Protein AF-K1TFP2-F1 (afdb_monomer_lite)

InterPro domains:
  IPR004680 Citr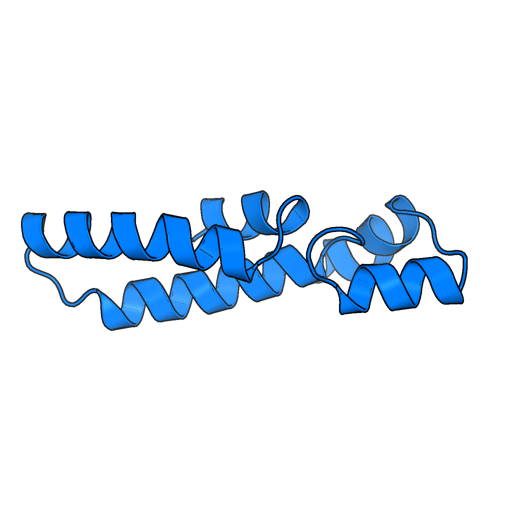ate transporter-like domain [PF03600] (1-79)
  IPR051475 Diverse Ion Transporter [PTHR43568] (2-80)

Structure (mmCIF, N/CA/C/O backbone):
data_AF-K1TFP2-F1
#
_entry.id   AF-K1TFP2-F1
#
loop_
_atom_site.group_PDB
_atom_site.id
_atom_site.type_symbol
_atom_site.label_atom_id
_atom_site.label_alt_id
_atom_site.label_comp_id
_atom_site.label_asym_id
_atom_site.label_entity_id
_atom_site.label_seq_id
_atom_site.pdbx_PDB_ins_code
_atom_site.Cartn_x
_atom_site.Cartn_y
_atom_site.Cartn_z
_atom_site.occupancy
_atom_site.B_iso_or_equiv
_atom_site.auth_seq_id
_atom_site.auth_comp_id
_atom_site.auth_asym_id
_atom_site.auth_atom_id
_atom_site.pdbx_PDB_model_num
ATOM 1 N N . MET A 1 1 ? -8.587 -0.408 2.208 1.00 77.44 1 MET A N 1
ATOM 2 C CA . MET A 1 1 ? -8.465 -1.685 1.458 1.00 77.44 1 MET A CA 1
ATOM 3 C C . MET A 1 1 ? -8.093 -1.439 0.000 1.00 77.44 1 MET A C 1
ATOM 5 O O . MET A 1 1 ? -6.932 -1.176 -0.252 1.00 77.44 1 MET A O 1
ATOM 9 N N . VAL A 1 2 ? -9.031 -1.413 -0.955 1.00 81.56 2 VAL A N 1
ATOM 10 C CA . VAL A 1 2 ? -8.699 -1.173 -2.380 1.00 81.56 2 VAL A CA 1
ATOM 11 C C . VAL A 1 2 ? -7.998 0.175 -2.579 1.00 81.56 2 VAL A C 1
ATOM 13 O O . VAL A 1 2 ? -7.002 0.266 -3.287 1.00 81.56 2 VAL A O 1
ATOM 16 N N . LEU A 1 3 ? -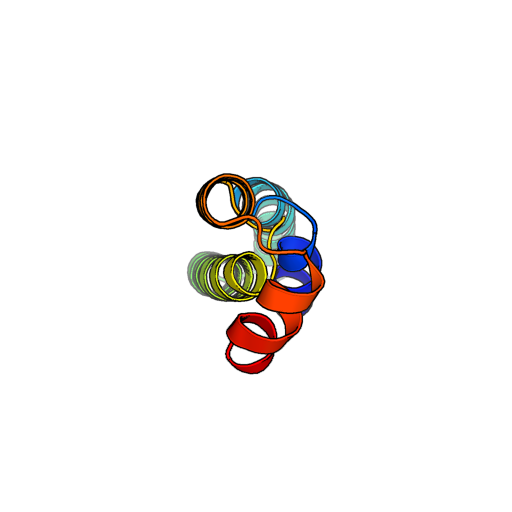8.461 1.203 -1.864 1.00 80.62 3 LEU A N 1
ATOM 17 C CA . LEU A 1 3 ? -7.834 2.523 -1.877 1.00 80.62 3 LEU A CA 1
ATOM 18 C C . LEU A 1 3 ? -6.382 2.496 -1.366 1.00 80.62 3 LEU A C 1
ATOM 20 O O . LEU A 1 3 ? -5.548 3.202 -1.918 1.00 80.62 3 LEU A O 1
ATOM 24 N N . SER A 1 4 ? -6.067 1.675 -0.354 1.00 75.44 4 SER A N 1
ATOM 25 C CA . SER A 1 4 ? -4.703 1.598 0.189 1.00 75.44 4 SER A CA 1
ATOM 26 C C . SER A 1 4 ? -3.747 0.936 -0.798 1.00 75.44 4 SER A C 1
ATOM 28 O O . SER A 1 4 ? -2.642 1.429 -0.978 1.00 75.44 4 SER A O 1
ATOM 30 N N . GLY A 1 5 ? -4.196 -0.112 -1.495 1.00 77.38 5 GLY A N 1
ATOM 31 C CA . GLY A 1 5 ? -3.411 -0.758 -2.549 1.00 77.38 5 GLY A CA 1
ATOM 32 C C . GLY A 1 5 ? -3.134 0.170 -3.732 1.00 77.38 5 GLY A C 1
ATOM 33 O O . GLY A 1 5 ? -1.984 0.335 -4.120 1.00 77.38 5 GLY A O 1
ATOM 34 N N . ILE A 1 6 ? -4.160 0.846 -4.261 1.00 82.31 6 ILE A N 1
ATOM 35 C CA . ILE A 1 6 ? -3.994 1.743 -5.418 1.00 82.31 6 ILE A CA 1
ATOM 36 C C . ILE A 1 6 ? -3.103 2.942 -5.074 1.00 82.31 6 ILE A C 1
ATOM 38 O O . ILE A 1 6 ? -2.265 3.331 -5.881 1.00 82.31 6 ILE A O 1
ATOM 42 N N . LEU A 1 7 ? -3.260 3.539 -3.888 1.00 80.38 7 LEU A N 1
ATOM 43 C CA . LEU A 1 7 ? -2.409 4.659 -3.477 1.00 80.38 7 LEU A CA 1
ATOM 44 C C . LEU A 1 7 ? -0.956 4.217 -3.275 1.00 80.38 7 LEU A C 1
ATOM 46 O O . LEU A 1 7 ? -0.048 4.947 -3.672 1.00 80.38 7 LEU A O 1
ATOM 50 N N . ALA A 1 8 ? -0.736 3.019 -2.726 1.00 79.12 8 ALA A N 1
ATOM 51 C CA . ALA A 1 8 ? 0.604 2.482 -2.509 1.00 79.12 8 ALA A CA 1
ATOM 52 C C . ALA A 1 8 ? 1.358 2.185 -3.820 1.00 79.12 8 ALA A C 1
ATOM 54 O O . ALA A 1 8 ? 2.580 2.212 -3.845 1.00 79.12 8 ALA A O 1
ATOM 55 N N . MET A 1 9 ? 0.659 2.008 -4.948 1.00 82.50 9 MET A N 1
ATOM 56 C CA . MET A 1 9 ? 1.302 1.894 -6.267 1.00 82.50 9 MET A CA 1
ATOM 57 C C . MET A 1 9 ? 2.061 3.163 -6.692 1.00 82.50 9 MET A C 1
ATOM 59 O O . MET A 1 9 ? 2.882 3.109 -7.606 1.00 82.50 9 MET A O 1
ATOM 63 N N . PHE A 1 10 ? 1.780 4.318 -6.089 1.00 80.94 10 PHE A N 1
ATOM 64 C CA . PHE A 1 10 ? 2.380 5.601 -6.481 1.00 80.94 10 PHE A CA 1
ATOM 65 C C . PHE A 1 10 ? 3.041 6.345 -5.320 1.00 80.94 10 PHE A C 1
ATOM 67 O O . PHE A 1 10 ? 3.817 7.270 -5.554 1.00 80.94 10 PHE A O 1
ATOM 74 N N . ILE A 1 11 ? 2.719 5.969 -4.087 1.00 83.06 11 ILE A N 1
ATOM 75 C CA . ILE A 1 11 ? 3.179 6.598 -2.853 1.00 83.06 11 ILE A CA 1
ATOM 76 C C . ILE A 1 11 ? 3.767 5.501 -1.974 1.00 83.06 11 ILE A C 1
ATOM 78 O O . ILE A 1 11 ? 3.196 4.421 -1.890 1.00 83.06 11 ILE A O 1
ATOM 82 N N . ASP A 1 12 ? 4.855 5.815 -1.276 1.00 83.88 12 ASP A N 1
ATOM 83 C CA . ASP A 1 12 ? 5.475 4.918 -0.303 1.00 83.88 12 ASP A CA 1
ATOM 84 C C . ASP A 1 12 ? 4.443 4.305 0.663 1.00 83.88 12 ASP A C 1
ATOM 86 O O . ASP A 1 12 ? 3.627 5.016 1.273 1.00 83.88 12 ASP A O 1
ATOM 90 N N . SER A 1 13 ? 4.478 2.976 0.791 1.00 83.69 13 SER A N 1
ATOM 91 C CA . SER A 1 13 ? 3.473 2.191 1.515 1.00 83.69 13 SER A CA 1
ATOM 92 C C . SER A 1 13 ? 3.296 2.653 2.969 1.00 83.69 13 SER A C 1
ATOM 94 O O . SER A 1 13 ? 2.166 2.722 3.464 1.00 83.69 13 SER A O 1
ATOM 96 N N . ILE A 1 14 ? 4.378 3.074 3.636 1.00 85.88 14 ILE A N 1
ATOM 97 C CA . ILE A 1 14 ? 4.356 3.583 5.016 1.00 85.88 14 ILE A CA 1
ATOM 98 C C . ILE A 1 14 ? 3.537 4.870 5.097 1.00 85.88 14 ILE A C 1
ATOM 100 O O . ILE A 1 14 ? 2.718 5.024 6.004 1.00 85.88 14 ILE A O 1
ATOM 104 N N . THR A 1 15 ? 3.711 5.777 4.135 1.00 88.62 15 THR A N 1
ATOM 105 C CA . THR A 1 15 ? 2.984 7.053 4.091 1.00 88.62 15 THR A CA 1
ATOM 106 C C . THR A 1 15 ? 1.479 6.826 3.921 1.00 88.62 15 THR A C 1
ATOM 108 O O . THR A 1 15 ? 0.675 7.437 4.630 1.00 88.62 15 THR A O 1
ATOM 111 N N . VAL A 1 16 ? 1.085 5.903 3.034 1.00 88.12 16 VAL A N 1
ATOM 112 C CA . VAL A 1 16 ? -0.326 5.536 2.813 1.00 88.12 16 VAL A CA 1
ATOM 113 C C . VAL A 1 16 ? -0.939 4.910 4.065 1.00 88.12 16 VAL A C 1
ATOM 115 O O . VAL A 1 16 ? -2.045 5.284 4.462 1.00 88.12 16 VAL A O 1
ATOM 118 N N . ILE A 1 17 ? -0.215 3.994 4.714 1.00 89.25 17 ILE A N 1
ATOM 119 C CA . ILE A 1 17 ? -0.657 3.340 5.951 1.00 89.25 17 ILE A CA 1
ATOM 120 C C . ILE A 1 17 ? -0.862 4.369 7.061 1.00 89.25 17 ILE A C 1
ATOM 122 O O . ILE A 1 17 ? -1.879 4.318 7.742 1.00 89.25 17 ILE A O 1
ATOM 126 N N . LEU A 1 18 ? 0.064 5.313 7.243 1.00 90.94 18 LEU A N 1
ATOM 127 C CA . LEU A 1 18 ? -0.019 6.307 8.316 1.00 90.94 18 LEU A CA 1
ATOM 128 C C . LEU A 1 18 ? -1.252 7.206 8.158 1.00 90.94 18 LEU A C 1
ATOM 130 O O . LEU A 1 18 ? -1.946 7.487 9.137 1.00 90.94 18 LEU A O 1
ATOM 134 N N . PHE A 1 19 ? -1.555 7.607 6.920 1.00 91.56 19 PHE A N 1
ATOM 135 C CA . PHE A 1 19 ? -2.716 8.437 6.616 1.00 91.56 19 PHE A CA 1
ATOM 136 C C . PHE A 1 19 ? -4.032 7.669 6.791 1.00 91.56 19 PHE A C 1
ATOM 138 O O . PHE A 1 19 ? -4.952 8.145 7.457 1.00 91.56 19 PHE A O 1
ATOM 145 N N . LEU A 1 20 ? -4.122 6.459 6.231 1.00 90.56 20 LEU A N 1
ATOM 146 C CA . LEU A 1 20 ? -5.340 5.654 6.309 1.00 90.56 20 LEU A CA 1
ATOM 147 C C . LEU A 1 20 ? -5.592 5.100 7.709 1.00 90.56 20 LEU A C 1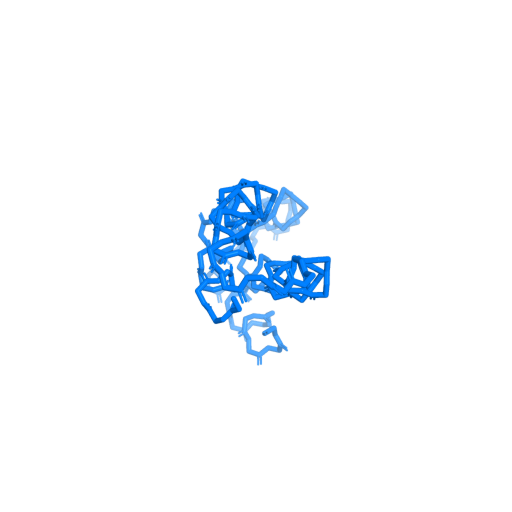
ATOM 149 O O . LEU A 1 20 ? -6.735 5.108 8.149 1.00 90.56 20 LEU A O 1
ATOM 153 N N . ALA A 1 21 ? -4.556 4.721 8.459 1.00 91.94 21 ALA A N 1
ATOM 154 C CA . ALA A 1 21 ? -4.712 4.262 9.835 1.00 91.94 21 ALA A CA 1
ATOM 155 C C . ALA A 1 21 ? -5.322 5.350 10.730 1.00 91.94 21 ALA A C 1
ATOM 157 O O . ALA A 1 21 ? -6.208 5.045 11.526 1.00 91.94 21 ALA A O 1
ATOM 158 N N . ALA A 1 22 ? -4.912 6.616 10.576 1.00 92.88 22 ALA A N 1
ATOM 159 C CA . ALA A 1 22 ? -5.513 7.729 11.311 1.00 92.88 22 ALA A CA 1
ATOM 160 C C . ALA A 1 22 ? -7.018 7.864 11.008 1.00 92.88 22 ALA A C 1
ATOM 162 O O . ALA A 1 22 ? -7.834 7.946 11.927 1.00 92.88 22 ALA A O 1
ATOM 163 N N . VAL A 1 23 ? -7.394 7.791 9.726 1.00 93.44 23 VAL A N 1
ATOM 164 C CA . VAL A 1 23 ? -8.799 7.825 9.282 1.00 93.44 23 VAL A CA 1
ATOM 165 C C . VAL A 1 23 ? -9.581 6.607 9.789 1.00 93.44 23 VAL A C 1
ATOM 167 O O . VAL A 1 23 ? -10.711 6.737 10.259 1.00 93.44 23 VAL A O 1
ATOM 170 N N . THR A 1 24 ? -8.984 5.417 9.744 1.00 91.75 24 THR A N 1
ATOM 171 C CA . THR A 1 24 ? -9.583 4.164 10.217 1.00 91.75 24 THR A CA 1
ATOM 172 C C . THR A 1 24 ? -9.821 4.196 11.728 1.00 91.75 24 THR A C 1
ATOM 174 O O . THR A 1 24 ? -10.856 3.714 12.188 1.00 91.75 24 THR A O 1
ATOM 177 N N . ILE A 1 25 ? -8.922 4.801 12.512 1.00 94.12 25 ILE A N 1
ATOM 178 C CA . ILE A 1 25 ? -9.107 4.984 13.958 1.00 94.12 25 ILE A CA 1
ATOM 179 C C . ILE A 1 25 ? -10.297 5.910 14.236 1.00 94.12 25 ILE A C 1
ATOM 181 O O . ILE A 1 25 ? -11.183 5.522 14.998 1.00 94.12 25 ILE A O 1
ATOM 185 N N . GLU A 1 26 ? -10.368 7.074 13.588 1.00 94.00 26 GLU A N 1
ATOM 186 C CA . GLU A 1 26 ? -11.499 8.012 13.708 1.00 94.00 26 GLU A CA 1
ATOM 187 C C . GLU A 1 26 ? -12.838 7.331 13.373 1.00 94.00 26 GLU A C 1
ATOM 189 O O . GLU A 1 26 ? -13.794 7.366 14.153 1.00 94.00 26 GLU A O 1
ATOM 194 N N . LEU A 1 27 ? -12.893 6.610 12.249 1.00 93.06 27 LEU A N 1
ATOM 195 C CA . LEU A 1 27 ? -14.081 5.859 11.835 1.00 93.06 27 LEU A CA 1
ATOM 196 C C . LEU A 1 27 ? -14.445 4.748 12.823 1.00 93.06 27 LEU A C 1
ATOM 198 O O . LEU A 1 27 ? -15.626 4.539 13.105 1.00 93.06 27 LEU A O 1
ATOM 202 N N . SER A 1 28 ? -13.453 4.047 13.374 1.00 92.62 28 SER A N 1
ATOM 203 C CA . SER A 1 28 ? -13.680 2.983 14.356 1.00 92.62 28 SER A CA 1
ATOM 204 C C . SER A 1 28 ? -14.277 3.499 15.662 1.00 92.62 28 SER A C 1
ATOM 206 O O . SER A 1 28 ? -15.128 2.830 16.248 1.00 92.62 28 SER A O 1
ATOM 208 N N . GLN A 1 29 ? -13.903 4.713 16.082 1.00 92.94 29 GLN A N 1
ATOM 209 C CA . GLN A 1 29 ? -14.469 5.369 17.258 1.00 92.94 29 GLN A CA 1
ATOM 210 C C . GLN A 1 29 ? -15.929 5.773 17.023 1.00 92.94 29 GLN A C 1
ATOM 212 O O . GLN A 1 29 ? -16.773 5.550 17.892 1.00 92.94 29 GLN A O 1
ATOM 217 N N . LEU A 1 30 ? -16.247 6.295 15.833 1.00 94.50 30 LEU A N 1
ATOM 218 C CA . LEU A 1 30 ? -17.615 6.660 15.447 1.00 94.50 30 LEU A CA 1
ATOM 219 C C . LEU A 1 30 ? -18.536 5.437 15.340 1.00 94.50 30 LEU A C 1
ATOM 221 O O . LEU A 1 30 ? -19.664 5.453 15.831 1.00 94.50 30 LEU A O 1
ATOM 225 N N . LEU A 1 31 ? -18.045 4.367 14.716 1.00 94.00 31 LEU A N 1
ATOM 226 C CA . LEU A 1 31 ? -18.806 3.148 14.438 1.00 94.00 31 LEU A CA 1
ATOM 227 C C . LEU A 1 31 ? -18.687 2.088 15.550 1.00 94.00 31 LEU A C 1
ATOM 229 O O . LEU A 1 31 ? -19.310 1.032 15.455 1.00 94.00 31 LEU A O 1
ATOM 233 N N . LYS A 1 32 ? -17.925 2.376 16.614 1.00 93.19 32 LYS A N 1
ATOM 234 C CA . LYS A 1 32 ? -17.723 1.536 17.809 1.00 93.19 32 LYS A CA 1
ATOM 235 C C . LYS A 1 32 ? -17.269 0.103 17.505 1.00 93.19 32 LYS A C 1
ATOM 237 O O . LYS A 1 32 ? -17.762 -0.849 18.110 1.00 93.19 32 LYS A O 1
ATOM 242 N N . PHE A 1 33 ? -16.310 -0.060 16.599 1.00 93.75 33 PHE A N 1
ATOM 243 C CA . PHE A 1 33 ? -15.675 -1.353 16.330 1.00 93.75 33 PHE A CA 1
ATOM 244 C C . PHE A 1 33 ? -14.173 -1.301 16.624 1.00 93.75 33 PHE A C 1
ATOM 246 O O . PHE A 1 33 ? -13.595 -0.233 16.798 1.00 93.75 33 PHE A O 1
ATOM 253 N N . ASN A 1 34 ? -13.529 -2.466 16.707 1.00 92.62 34 ASN A N 1
ATOM 254 C CA . ASN A 1 34 ? -12.089 -2.542 16.940 1.00 92.62 34 ASN A CA 1
ATOM 255 C C . ASN A 1 34 ? -11.314 -2.192 15.647 1.00 92.62 34 ASN A C 1
ATOM 257 O O . ASN A 1 34 ? -11.456 -2.930 14.671 1.00 92.62 34 ASN A O 1
ATOM 261 N N . PRO A 1 35 ? -10.477 -1.135 15.613 1.00 92.12 35 PRO A N 1
ATOM 262 C CA . PRO A 1 35 ? -9.732 -0.743 14.412 1.00 92.12 35 PRO A CA 1
ATOM 263 C C . PRO A 1 35 ? -8.617 -1.719 14.019 1.00 92.12 35 PRO A C 1
ATOM 265 O O . PRO A 1 35 ? -8.204 -1.729 12.862 1.00 92.12 35 PRO A O 1
ATOM 268 N N . VAL A 1 36 ? -8.118 -2.540 14.949 1.00 93.12 36 VAL A N 1
ATOM 269 C CA . VAL A 1 36 ? -6.908 -3.357 14.742 1.00 93.12 36 VAL A CA 1
ATOM 270 C C . VAL A 1 36 ? -6.999 -4.276 13.513 1.00 93.12 36 VAL A C 1
ATOM 272 O O . VAL A 1 36 ? -6.078 -4.238 12.695 1.00 93.12 36 VAL A O 1
ATOM 275 N N . PRO A 1 37 ? -8.076 -5.062 13.303 1.00 91.62 37 PRO A N 1
ATOM 276 C CA . PRO A 1 37 ? -8.181 -5.929 12.129 1.00 91.62 37 PRO A CA 1
ATOM 277 C C . PRO A 1 37 ? -8.241 -5.148 10.811 1.00 91.62 37 PRO A C 1
ATOM 279 O O . PRO A 1 37 ? -7.689 -5.597 9.811 1.00 91.62 37 PRO A O 1
ATOM 282 N N . MET A 1 38 ? -8.877 -3.971 10.812 1.00 91.56 38 MET A N 1
ATOM 283 C CA . MET A 1 38 ? -8.968 -3.113 9.627 1.00 91.56 38 MET A CA 1
ATOM 284 C C . MET A 1 38 ? -7.609 -2.531 9.25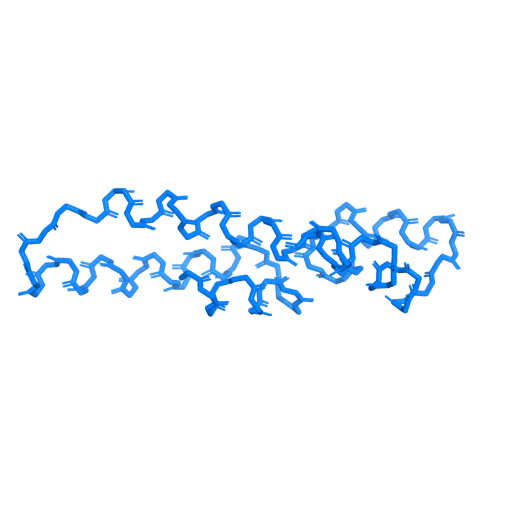1 1.00 91.56 38 MET A C 1
ATOM 286 O O . MET A 1 38 ? -7.225 -2.601 8.087 1.00 91.56 38 MET A O 1
ATOM 290 N N . ILE A 1 39 ? -6.861 -2.026 10.234 1.00 92.38 39 ILE A N 1
ATOM 291 C CA . ILE A 1 39 ? -5.512 -1.496 10.009 1.00 92.38 39 ILE A CA 1
ATOM 292 C C . ILE A 1 39 ? -4.585 -2.606 9.510 1.00 92.38 39 ILE A C 1
ATOM 294 O O . ILE A 1 39 ? -3.863 -2.399 8.542 1.00 92.38 39 ILE A O 1
ATOM 298 N N . LEU A 1 40 ? -4.627 -3.800 10.114 1.00 93.00 40 LEU A N 1
ATOM 299 C CA . LEU A 1 40 ? -3.830 -4.941 9.648 1.00 93.00 40 LEU A CA 1
ATOM 300 C C . LEU A 1 40 ? -4.116 -5.262 8.186 1.00 93.00 40 LEU A C 1
ATOM 302 O O . LEU A 1 40 ? -3.194 -5.414 7.388 1.00 93.00 40 LEU A O 1
ATOM 306 N N . ALA A 1 41 ? -5.392 -5.327 7.822 1.00 90.62 41 ALA A N 1
ATOM 307 C CA . ALA A 1 41 ? -5.768 -5.559 6.446 1.00 90.62 41 ALA A CA 1
ATOM 308 C C . ALA A 1 41 ? -5.251 -4.413 5.542 1.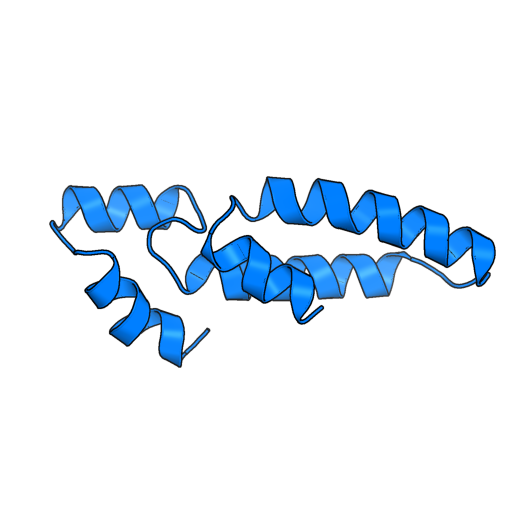00 90.62 41 ALA A C 1
ATOM 310 O O . ALA A 1 41 ? -4.743 -4.677 4.452 1.00 90.62 41 ALA A O 1
ATOM 311 N N . GLU A 1 42 ? -5.347 -3.144 5.962 1.00 89.81 42 GLU A N 1
ATOM 312 C CA . GLU A 1 42 ? -4.854 -2.002 5.175 1.00 89.81 42 GLU A CA 1
ATOM 313 C C . GLU A 1 42 ? -3.355 -2.073 4.931 1.00 89.81 42 GLU A C 1
ATOM 315 O O . GLU A 1 42 ? -2.927 -1.809 3.808 1.00 89.81 42 GLU A O 1
ATOM 320 N N . VAL A 1 43 ? -2.595 -2.490 5.944 1.00 90.06 43 VAL A N 1
ATOM 321 C CA . VAL A 1 43 ? -1.158 -2.744 5.854 1.00 90.06 43 VAL A CA 1
ATOM 322 C C . VAL A 1 43 ? -0.873 -3.834 4.825 1.00 90.06 43 VAL A C 1
ATOM 324 O O . VAL A 1 43 ? -0.026 -3.631 3.960 1.00 90.06 43 VAL A O 1
ATOM 327 N N . PHE A 1 44 ? -1.588 -4.963 4.855 1.00 89.88 44 PHE A N 1
ATOM 328 C CA . PHE A 1 44 ? -1.400 -6.016 3.851 1.00 89.88 44 PHE A CA 1
ATOM 329 C C . PHE A 1 44 ? -1.705 -5.521 2.434 1.00 89.88 44 PHE A C 1
ATOM 331 O O . PHE A 1 44 ? -0.889 -5.719 1.538 1.00 89.88 44 PHE A O 1
ATOM 338 N N . CYS A 1 45 ? -2.827 -4.825 2.230 1.00 88.50 45 CYS A N 1
ATOM 339 C CA . CYS A 1 45 ? -3.173 -4.264 0.922 1.00 88.50 45 CYS A CA 1
ATOM 340 C C . CYS A 1 45 ? -2.173 -3.200 0.445 1.00 88.50 45 CYS A C 1
ATOM 342 O O . CYS A 1 45 ? -1.874 -3.155 -0.743 1.00 88.50 45 CYS A O 1
ATOM 344 N N . ALA A 1 46 ? -1.671 -2.343 1.337 1.00 88.12 46 ALA A N 1
ATOM 345 C CA . ALA A 1 46 ? -0.712 -1.301 0.981 1.00 88.12 46 ALA A CA 1
ATOM 346 C C . ALA A 1 46 ? 0.651 -1.892 0.601 1.00 88.12 46 ALA A C 1
ATOM 348 O O . ALA A 1 46 ? 1.214 -1.484 -0.403 1.00 88.12 46 ALA A O 1
ATOM 349 N N . ASN A 1 47 ? 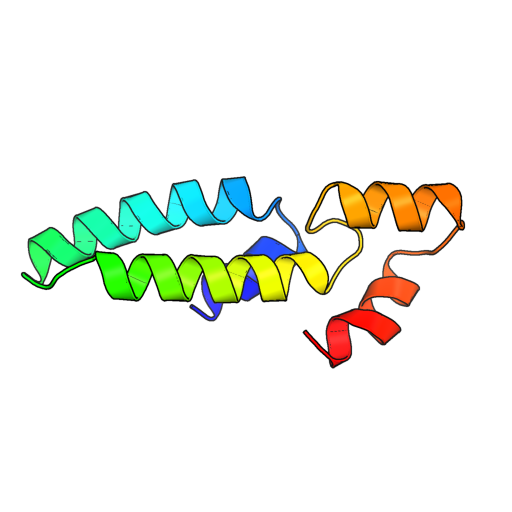1.151 -2.891 1.334 1.00 88.31 47 ASN A N 1
ATOM 350 C CA . ASN A 1 47 ? 2.397 -3.573 0.962 1.00 88.31 47 ASN A CA 1
ATOM 351 C C . ASN A 1 47 ? 2.255 -4.341 -0.360 1.00 88.31 47 ASN A C 1
ATOM 353 O O . ASN A 1 47 ? 3.155 -4.313 -1.194 1.00 88.31 47 ASN A O 1
ATOM 357 N N . LEU A 1 48 ? 1.110 -4.999 -0.578 1.00 88.12 48 LEU A N 1
ATOM 358 C CA . LEU A 1 48 ? 0.825 -5.673 -1.844 1.00 88.12 48 LEU A CA 1
ATOM 359 C C . LEU A 1 48 ? 0.829 -4.657 -3.002 1.00 88.12 48 LEU A C 1
ATOM 361 O O . LEU A 1 48 ? 1.584 -4.813 -3.956 1.00 88.12 48 LEU A O 1
ATOM 365 N N . GLY A 1 49 ? 0.083 -3.556 -2.867 1.00 85.94 49 GLY A N 1
ATOM 366 C CA . GLY A 1 49 ? 0.029 -2.489 -3.871 1.00 85.94 49 GLY A CA 1
ATOM 367 C C . GLY A 1 49 ? 1.362 -1.765 -4.093 1.00 85.94 49 GLY A C 1
ATOM 368 O O . GLY A 1 49 ? 1.707 -1.471 -5.233 1.00 85.94 49 GLY A O 1
ATOM 369 N N . GLY A 1 50 ? 2.142 -1.529 -3.036 1.00 85.81 50 GLY A N 1
ATOM 370 C CA . GLY A 1 50 ? 3.484 -0.940 -3.118 1.00 85.81 50 GLY A CA 1
ATOM 371 C C . GLY A 1 50 ? 4.464 -1.817 -3.891 1.00 85.81 50 GLY A C 1
ATOM 372 O O . GLY A 1 50 ? 5.250 -1.327 -4.702 1.00 85.81 50 GLY A O 1
ATOM 373 N N . SER A 1 51 ? 4.334 -3.139 -3.747 1.00 86.38 51 SER A N 1
ATOM 374 C CA . SER A 1 51 ? 5.155 -4.092 -4.491 1.00 86.38 51 SER A CA 1
ATOM 375 C C . SER A 1 51 ? 4.868 -4.100 -6.001 1.00 86.38 51 SER A C 1
ATOM 377 O O . SER A 1 51 ? 5.750 -4.446 -6.786 1.00 86.38 51 SER A O 1
ATOM 379 N N . ALA A 1 52 ? 3.673 -3.672 -6.422 1.00 85.88 52 ALA A N 1
ATOM 380 C CA . ALA A 1 52 ? 3.211 -3.735 -7.807 1.00 85.88 52 ALA A CA 1
ATOM 381 C C . ALA A 1 52 ? 3.973 -2.810 -8.773 1.00 85.88 52 ALA A C 1
ATOM 383 O O . ALA A 1 52 ? 3.975 -3.048 -9.983 1.00 85.88 52 ALA A O 1
ATOM 384 N N . THR A 1 53 ? 4.593 -1.735 -8.277 1.00 87.12 53 THR A N 1
ATOM 385 C CA . THR A 1 53 ? 5.255 -0.730 -9.121 1.00 87.12 53 THR A CA 1
ATOM 386 C C . THR A 1 53 ? 6.675 -0.432 -8.667 1.00 87.12 53 THR A C 1
ATOM 388 O O . THR A 1 53 ? 7.074 -0.687 -7.533 1.00 87.12 53 THR A O 1
ATOM 391 N N . MET A 1 54 ? 7.449 0.184 -9.562 1.00 83.62 54 MET A N 1
ATOM 392 C CA . MET A 1 54 ? 8.808 0.618 -9.249 1.00 83.62 54 MET A CA 1
ATOM 393 C C . MET A 1 54 ? 8.850 1.711 -8.166 1.00 83.62 54 MET A C 1
ATOM 395 O O . MET A 1 54 ? 9.826 1.778 -7.432 1.00 83.62 54 MET A O 1
ATOM 399 N N . CYS A 1 55 ? 7.818 2.555 -8.060 1.00 84.25 55 CYS A N 1
ATOM 400 C CA . CYS A 1 55 ? 7.792 3.703 -7.144 1.00 84.25 55 CYS A CA 1
ATOM 401 C C . CYS A 1 55 ? 7.184 3.400 -5.769 1.00 84.25 55 CYS A C 1
ATOM 403 O O . CYS A 1 55 ? 7.286 4.248 -4.886 1.00 84.25 55 CYS A O 1
ATOM 405 N N . GLY A 1 56 ? 6.515 2.256 -5.604 1.00 80.38 56 GLY A N 1
ATOM 406 C CA . GLY A 1 56 ? 5.702 1.988 -4.419 1.00 80.38 56 GLY A CA 1
ATOM 407 C C . GLY A 1 56 ? 6.494 1.741 -3.134 1.00 80.38 56 GLY A C 1
ATOM 408 O O . GLY A 1 56 ? 6.000 2.076 -2.066 1.00 80.38 56 GLY A O 1
ATOM 409 N N . ASP A 1 57 ? 7.730 1.234 -3.226 1.00 85.06 57 ASP A N 1
ATOM 410 C CA . ASP A 1 57 ? 8.632 1.089 -2.077 1.00 85.06 57 ASP A CA 1
ATOM 411 C C . ASP A 1 57 ? 10.114 1.321 -2.464 1.00 85.06 57 ASP A C 1
ATOM 413 O O . ASP A 1 57 ? 10.526 1.028 -3.595 1.00 85.06 57 ASP A O 1
ATOM 417 N N . PRO A 1 58 ? 10.973 1.773 -1.524 1.00 86.12 58 PRO A N 1
ATOM 418 C CA . PRO A 1 58 ? 12.400 2.009 -1.769 1.00 86.12 58 PRO A CA 1
ATOM 419 C C . PRO A 1 58 ? 13.189 0.825 -2.366 1.00 86.12 58 PRO A C 1
ATOM 421 O O . PRO A 1 58 ? 14.026 1.066 -3.241 1.00 86.12 58 PRO A O 1
ATOM 424 N N . PRO A 1 59 ? 12.961 -0.449 -1.972 1.00 86.88 59 PRO A N 1
ATOM 425 C CA . PRO A 1 59 ? 13.649 -1.589 -2.574 1.00 86.88 59 PRO A CA 1
ATOM 426 C C . PRO A 1 59 ? 13.363 -1.730 -4.073 1.00 86.88 59 PRO A C 1
ATOM 428 O O . PRO A 1 59 ? 14.280 -2.033 -4.835 1.00 86.88 59 PRO A O 1
ATOM 431 N N . ASN A 1 60 ? 12.134 -1.447 -4.518 1.00 86.81 60 ASN A N 1
ATOM 432 C CA . ASN A 1 60 ? 11.753 -1.535 -5.929 1.00 86.81 60 ASN A CA 1
ATOM 433 C C . ASN A 1 60 ? 12.493 -0.487 -6.767 1.00 86.81 60 ASN A C 1
ATOM 435 O O . ASN A 1 60 ? 13.004 -0.803 -7.843 1.00 86.81 60 ASN A O 1
ATOM 439 N N . ILE A 1 61 ? 12.644 0.729 -6.233 1.00 87.44 61 ILE A N 1
ATOM 440 C CA . ILE A 1 61 ? 13.441 1.793 -6.854 1.00 87.44 61 ILE A CA 1
ATOM 441 C C . ILE A 1 61 ? 14.909 1.364 -6.972 1.00 87.44 61 ILE A C 1
ATOM 443 O O . ILE A 1 61 ? 15.512 1.527 -8.033 1.00 87.44 61 ILE A O 1
ATOM 447 N N . ILE A 1 62 ? 15.496 0.791 -5.917 1.00 90.06 62 ILE A N 1
ATOM 448 C CA . ILE A 1 62 ? 16.898 0.332 -5.913 1.00 90.06 62 ILE A CA 1
ATOM 449 C C . ILE A 1 62 ? 17.111 -0.786 -6.945 1.00 90.06 62 ILE A C 1
ATOM 451 O O . ILE A 1 62 ? 18.080 -0.760 -7.705 1.00 90.06 62 ILE A O 1
ATOM 455 N N . ILE A 1 63 ? 16.194 -1.753 -7.018 1.00 88.25 63 ILE A N 1
ATOM 456 C CA . ILE A 1 63 ? 16.270 -2.851 -7.988 1.00 88.25 63 ILE A CA 1
ATOM 457 C C . ILE A 1 63 ? 16.130 -2.303 -9.409 1.00 88.25 63 ILE A C 1
ATOM 459 O O . ILE A 1 63 ? 16.977 -2.590 -10.252 1.00 88.25 63 ILE A O 1
ATOM 463 N N . GLY A 1 64 ? 15.115 -1.477 -9.674 1.00 87.00 64 GLY A N 1
ATOM 464 C CA . GLY A 1 64 ? 14.884 -0.945 -11.013 1.00 87.00 64 GLY A CA 1
ATOM 465 C C . GLY A 1 64 ? 16.004 -0.027 -11.495 1.00 87.00 64 GLY A C 1
ATOM 466 O O . GLY A 1 64 ? 16.437 -0.142 -12.637 1.00 87.00 64 GLY A O 1
ATOM 467 N N . THR A 1 65 ? 16.562 0.811 -10.618 1.00 87.62 65 THR A N 1
ATOM 468 C CA . THR A 1 65 ? 17.706 1.669 -10.970 1.00 87.62 65 THR A CA 1
ATOM 469 C C . THR A 1 65 ? 19.011 0.890 -11.130 1.00 87.62 65 THR A C 1
ATOM 471 O O . THR A 1 65 ? 19.793 1.225 -12.016 1.00 87.62 65 THR A O 1
ATOM 474 N N . SER A 1 66 ? 19.254 -0.160 -10.335 1.00 90.19 66 SER A N 1
ATOM 475 C CA . SER A 1 66 ? 20.489 -0.954 -10.453 1.00 90.19 66 SER A CA 1
ATOM 476 C C . SER A 1 66 ? 20.486 -1.922 -11.641 1.00 90.19 66 SER A C 1
ATOM 478 O O . SER A 1 66 ? 21.541 -2.168 -12.220 1.00 90.19 66 SER A O 1
ATOM 480 N N . LEU A 1 67 ? 19.316 -2.441 -12.029 1.00 89.12 67 LEU A N 1
ATOM 481 C CA . LEU A 1 67 ? 19.154 -3.358 -13.164 1.00 89.12 67 LEU A CA 1
ATOM 482 C C . LEU A 1 67 ? 18.730 -2.652 -14.463 1.00 89.12 67 LEU A C 1
ATOM 484 O O . LEU A 1 67 ? 18.645 -3.298 -15.505 1.00 89.12 67 LEU A O 1
ATOM 488 N N . GLY A 1 68 ? 18.490 -1.337 -14.423 1.00 87.50 68 GLY A N 1
ATOM 489 C CA . GLY A 1 68 ? 18.080 -0.544 -15.586 1.00 87.50 68 GLY A CA 1
ATOM 490 C C . GLY A 1 68 ? 16.653 -0.827 -16.066 1.00 87.50 68 GLY A C 1
ATOM 491 O O . GLY A 1 68 ? 16.357 -0.610 -17.240 1.00 87.50 68 GLY A O 1
ATOM 492 N N . TYR A 1 69 ? 15.778 -1.322 -15.187 1.00 87.56 69 TYR A N 1
ATOM 493 C CA . TYR A 1 69 ? 14.374 -1.569 -15.511 1.00 87.56 69 TYR A CA 1
ATOM 494 C C . TYR A 1 69 ? 13.561 -0.278 -15.528 1.00 87.56 69 TYR A C 1
ATOM 496 O O . TYR A 1 69 ? 13.762 0.632 -14.722 1.00 87.56 69 TYR A O 1
ATOM 504 N N . SER A 1 70 ? 12.599 -0.229 -16.443 1.00 85.31 70 SER A N 1
ATOM 505 C CA . SER A 1 70 ? 11.633 0.858 -16.554 1.00 85.31 70 SER A CA 1
ATOM 506 C C . SER A 1 70 ? 10.420 0.610 -15.656 1.00 85.31 70 SER A C 1
ATOM 508 O O . SER A 1 70 ? 10.104 -0.522 -15.290 1.00 85.31 70 SER A O 1
ATOM 510 N N . PHE A 1 71 ? 9.667 1.671 -15.356 1.00 84.06 71 PHE A N 1
ATOM 511 C CA . PHE A 1 71 ? 8.414 1.577 -14.594 1.00 84.06 71 PHE A CA 1
ATOM 512 C C . PHE A 1 71 ? 7.435 0.543 -15.182 1.00 84.06 71 PHE A C 1
ATOM 514 O O . PHE A 1 71 ? 6.793 -0.209 -14.450 1.00 84.06 71 PHE A O 1
ATOM 521 N N . THR A 1 72 ? 7.351 0.475 -16.513 1.00 84.12 72 THR A N 1
ATOM 522 C CA . THR A 1 72 ? 6.505 -0.478 -17.244 1.00 84.12 72 THR A CA 1
ATOM 523 C C . THR A 1 72 ? 6.936 -1.930 -17.065 1.00 84.12 72 THR A C 1
ATOM 525 O O . THR A 1 72 ? 6.080 -2.812 -17.091 1.00 84.12 72 THR A O 1
ATOM 528 N N . ASP A 1 73 ? 8.225 -2.195 -16.842 1.00 85.19 73 ASP A N 1
ATOM 529 C CA . ASP A 1 73 ? 8.737 -3.555 -16.639 1.00 85.19 73 ASP A CA 1
ATOM 530 C C . ASP A 1 73 ? 8.278 -4.096 -15.280 1.00 85.19 73 ASP A C 1
ATOM 532 O O . ASP A 1 73 ? 7.827 -5.233 -15.176 1.00 85.19 73 ASP A O 1
ATOM 536 N N . PHE A 1 74 ? 8.288 -3.247 -14.247 1.00 85.25 74 PHE A N 1
ATOM 537 C CA . PHE A 1 74 ? 7.713 -3.581 -12.941 1.00 85.25 74 PHE A CA 1
ATOM 538 C C . PHE A 1 74 ? 6.198 -3.761 -13.013 1.00 85.25 74 PHE A C 1
ATOM 540 O O . PHE A 1 74 ? 5.669 -4.730 -12.475 1.00 85.25 74 PHE A O 1
ATOM 547 N N . LEU A 1 75 ? 5.497 -2.864 -13.710 1.00 84.69 75 LEU A N 1
ATOM 548 C CA . LEU A 1 75 ? 4.040 -2.927 -13.806 1.00 84.69 75 LEU A CA 1
ATOM 549 C C . LEU A 1 75 ? 3.560 -4.189 -14.541 1.00 84.69 75 LEU A C 1
ATOM 551 O O . LEU A 1 75 ? 2.553 -4.778 -14.165 1.00 84.69 75 LEU A O 1
ATOM 555 N N . THR A 1 76 ? 4.276 -4.612 -15.583 1.00 84.00 76 THR A N 1
ATOM 556 C CA . THR A 1 76 ? 3.916 -5.808 -16.362 1.00 84.00 76 THR A CA 1
ATOM 557 C C . THR A 1 76 ? 4.314 -7.112 -15.681 1.00 84.00 76 THR A C 1
ATOM 559 O O . THR A 1 76 ? 3.615 -8.108 -15.847 1.00 84.00 76 THR A O 1
ATOM 562 N N . ASN A 1 77 ? 5.407 -7.124 -14.915 1.00 85.31 77 ASN A N 1
ATOM 563 C CA . ASN A 1 77 ? 5.907 -8.335 -14.266 1.00 85.31 77 ASN A CA 1
ATOM 564 C C . ASN A 1 77 ? 5.322 -8.509 -12.857 1.00 85.31 77 ASN A C 1
ATOM 566 O O . ASN A 1 77 ? 4.689 -9.517 -12.555 1.00 85.31 77 ASN A O 1
ATOM 570 N N . THR A 1 78 ? 5.468 -7.490 -12.012 1.00 81.44 78 THR A N 1
ATOM 571 C CA . THR A 1 78 ? 5.034 -7.521 -10.610 1.00 81.44 78 THR A CA 1
ATOM 572 C C . THR A 1 78 ? 3.602 -7.024 -10.447 1.00 81.44 78 THR A C 1
ATOM 574 O O . THR A 1 78 ? 2.839 -7.600 -9.676 1.00 81.44 78 THR A O 1
ATOM 577 N N . GLY A 1 79 ? 3.194 -6.008 -11.213 1.00 80.81 79 GLY A N 1
ATOM 578 C CA . GLY A 1 79 ? 1.863 -5.404 -11.093 1.00 80.81 79 GLY A CA 1
ATOM 579 C C . GLY A 1 79 ? 0.687 -6.274 -11.545 1.00 80.81 79 GLY A C 1
ATOM 580 O O . GLY A 1 79 ? -0.451 -5.939 -11.245 1.00 80.81 79 GLY A O 1
ATOM 581 N N . VAL A 1 80 ? 0.931 -7.386 -12.246 1.00 75.75 80 VAL A N 1
ATOM 582 C CA . VAL A 1 80 ? -0.110 -8.374 -12.602 1.00 75.75 80 VAL A CA 1
ATOM 583 C C . VAL A 1 80 ? -0.337 -9.393 -11.475 1.00 75.75 80 VAL A C 1
ATOM 585 O O . VAL A 1 80 ? -1.386 -10.032 -11.420 1.00 75.75 80 VAL A O 1
ATOM 588 N N . ILE A 1 81 ? 0.657 -9.573 -10.602 1.00 76.81 81 ILE A N 1
ATOM 589 C CA . ILE A 1 81 ? 0.668 -10.588 -9.538 1.00 76.81 81 ILE A CA 1
ATOM 590 C C . ILE A 1 81 ? 0.268 -9.975 -8.186 1.00 76.81 81 ILE A C 1
ATOM 592 O O . ILE A 1 81 ? -0.322 -10.668 -7.355 1.00 76.81 81 ILE A O 1
ATOM 596 N N . ALA A 1 82 ? 0.605 -8.700 -7.979 1.00 69.56 82 ALA A N 1
ATOM 597 C CA . ALA A 1 82 ? 0.208 -7.884 -6.834 1.00 69.56 82 ALA A CA 1
ATOM 598 C C . ALA A 1 82 ? -1.241 -7.384 -6.951 1.00 69.56 82 ALA A C 1
ATOM 600 O O . ALA A 1 82 ? -1.923 -7.344 -5.905 1.00 69.56 82 ALA A O 1
#

pLDDT: mean 86.91, std 5.15, range [69.56, 94.5]

Radius of gyration: 14.27 Å; chains: 1; bounding box: 39×19×35 Å

Sequence (82 aa):
MVLSGILAMFIDSITVILFLAAVTIELSQLLKFNPVPMILAEVFCANLGGSATMCGDPPNIIIGTSLGYSFTDFLTNTGVIA

Secondary structure (DSSP, 8-state):
-HHHHHHHTTS-HHHHHHHHHHHHHHHHHHHTS-SHHHHHHHHHHHHHHHHTSTTSSHHHHHHHHHHT--HHHHHHHTTTT-

Foldseek 3Di:
DQVLLQVLLAEASVVSLVVVLVVLVVVCVVVVHDSVVVSVVSSVSSVLSNQQFCRNHPVSVVVCVVVVHDRVVSNVPSVVVD

Organism: NCBI:txid408170